Protein AF-A0A239AS43-F1 (afdb_monomer_lite)

Structure (mmCIF, N/CA/C/O backbone):
data_AF-A0A239AS43-F1
#
_entry.id   AF-A0A239AS43-F1
#
loop_
_atom_site.group_PDB
_atom_site.id
_atom_site.type_symbol
_atom_site.label_atom_id
_atom_site.label_alt_id
_atom_site.label_comp_id
_atom_site.label_asym_id
_atom_site.label_entity_id
_atom_site.label_seq_id
_atom_site.pdbx_PDB_ins_code
_atom_site.Cartn_x
_atom_site.Cartn_y
_atom_site.Cartn_z
_atom_site.occupancy
_atom_site.B_iso_or_equiv
_atom_site.auth_seq_id
_atom_site.auth_comp_id
_atom_site.auth_asym_id
_atom_site.auth_atom_id
_atom_site.pdbx_PDB_model_num
ATOM 1 N N . MET A 1 1 ? 9.866 -15.768 -8.446 1.00 65.00 1 MET A N 1
ATOM 2 C CA . MET A 1 1 ? 10.040 -14.327 -8.728 1.00 65.00 1 MET A CA 1
ATOM 3 C C . MET A 1 1 ? 9.393 -13.555 -7.589 1.00 65.00 1 MET A C 1
ATOM 5 O O . MET A 1 1 ? 8.228 -13.804 -7.320 1.00 65.00 1 MET A O 1
ATOM 9 N N . THR A 1 2 ? 10.138 -12.696 -6.895 1.00 91.19 2 THR A N 1
ATOM 10 C CA . THR A 1 2 ? 9.657 -11.920 -5.737 1.00 91.19 2 THR A CA 1
ATOM 11 C C . THR A 1 2 ? 9.428 -10.469 -6.157 1.00 91.19 2 THR A C 1
ATOM 13 O O . THR A 1 2 ? 10.336 -9.645 -6.075 1.00 91.19 2 THR A O 1
ATOM 16 N N . VAL A 1 3 ? 8.238 -10.166 -6.681 1.00 94.50 3 VAL A N 1
ATOM 17 C CA . VAL A 1 3 ? 7.862 -8.823 -7.158 1.00 94.50 3 VAL A CA 1
ATOM 18 C C . VAL A 1 3 ? 6.451 -8.476 -6.695 1.00 94.50 3 VAL A C 1
ATOM 20 O O . VAL A 1 3 ? 5.580 -9.339 -6.684 1.00 94.50 3 VAL A O 1
ATOM 23 N N . SER A 1 4 ? 6.220 -7.214 -6.329 1.00 94.88 4 SER A N 1
ATOM 24 C CA . SER A 1 4 ? 4.885 -6.735 -5.925 1.00 94.88 4 SER A CA 1
ATOM 25 C C . SER A 1 4 ? 4.017 -6.297 -7.104 1.00 94.88 4 SER A C 1
ATOM 27 O O . SER A 1 4 ? 2.796 -6.307 -7.006 1.00 94.88 4 SER A O 1
ATOM 29 N N . ARG 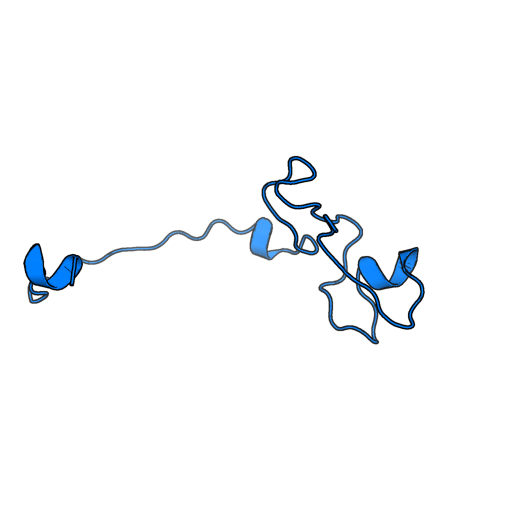A 1 5 ? 4.637 -5.921 -8.228 1.00 94.19 5 ARG A N 1
ATOM 30 C CA . ARG A 1 5 ? 3.944 -5.482 -9.440 1.00 94.19 5 ARG A CA 1
ATOM 31 C C . ARG A 1 5 ? 4.670 -5.968 -10.680 1.00 94.19 5 ARG A C 1
ATOM 33 O O . ARG A 1 5 ? 5.893 -5.883 -10.770 1.00 94.19 5 ARG A O 1
ATOM 40 N N . LEU A 1 6 ? 3.882 -6.452 -11.630 1.00 94.69 6 LEU A N 1
ATOM 41 C CA . LEU A 1 6 ? 4.324 -6.847 -12.955 1.00 94.69 6 LEU A CA 1
ATOM 42 C C . LEU A 1 6 ? 3.644 -5.929 -13.967 1.00 94.69 6 LEU A C 1
ATOM 44 O O . LEU A 1 6 ? 2.421 -5.876 -14.049 1.00 94.69 6 LEU A O 1
ATOM 48 N N . VAL A 1 7 ? 4.456 -5.206 -14.724 1.00 95.56 7 VAL A N 1
ATOM 49 C CA 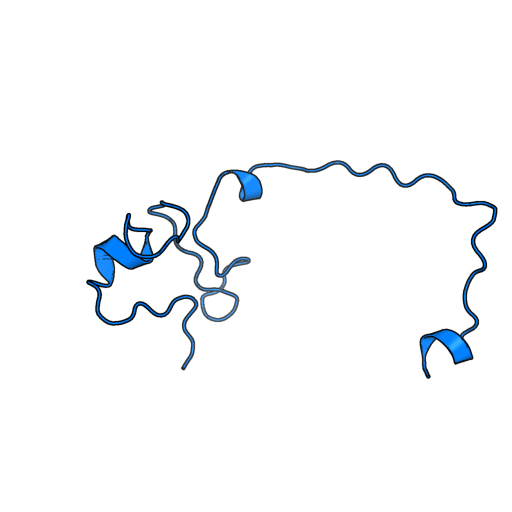. VAL A 1 7 ? 4.009 -4.345 -15.815 1.00 95.56 7 VAL A CA 1
ATOM 50 C C . VAL A 1 7 ? 4.264 -5.094 -17.118 1.00 95.56 7 VAL A C 1
ATOM 52 O O . VAL A 1 7 ? 5.396 -5.499 -17.379 1.00 95.56 7 VAL A O 1
ATOM 55 N N . VAL A 1 8 ? 3.228 -5.284 -17.932 1.00 95.69 8 VAL A N 1
ATOM 56 C CA . VAL A 1 8 ? 3.309 -6.049 -19.185 1.00 95.69 8 VAL A CA 1
ATOM 57 C C . VAL A 1 8 ? 3.157 -5.103 -20.370 1.00 95.69 8 VAL A C 1
ATOM 59 O O . VAL A 1 8 ? 2.212 -4.321 -20.416 1.00 95.69 8 VAL A O 1
ATOM 62 N N . ASN A 1 9 ? 4.079 -5.185 -21.336 1.00 95.81 9 ASN A N 1
ATOM 63 C CA . ASN A 1 9 ? 4.065 -4.393 -22.576 1.00 95.81 9 ASN A CA 1
ATOM 64 C C . ASN A 1 9 ? 3.976 -2.867 -22.359 1.00 95.81 9 ASN A C 1
ATOM 66 O O . ASN A 1 9 ? 3.408 -2.148 -23.178 1.00 95.81 9 ASN A O 1
ATOM 70 N N . GLN A 1 10 ? 4.533 -2.366 -21.253 1.00 95.88 10 GLN A N 1
ATOM 71 C CA . GLN A 1 10 ? 4.506 -0.953 -20.866 1.00 95.88 10 GLN A CA 1
ATOM 72 C C . GLN A 1 10 ? 5.827 -0.547 -20.187 1.00 95.88 10 GLN A C 1
ATOM 74 O O . GLN A 1 10 ? 6.501 -1.397 -19.596 1.00 95.88 10 GLN A O 1
ATOM 79 N N . PRO A 1 11 ? 6.221 0.740 -20.242 1.00 93.62 11 PRO A N 1
ATOM 80 C CA . PRO A 1 11 ? 7.440 1.221 -19.594 1.00 93.62 11 PRO A CA 1
ATOM 81 C C . PRO A 1 11 ? 7.327 1.119 -18.069 1.00 93.62 11 PRO A C 1
ATOM 83 O O . PRO A 1 11 ? 6.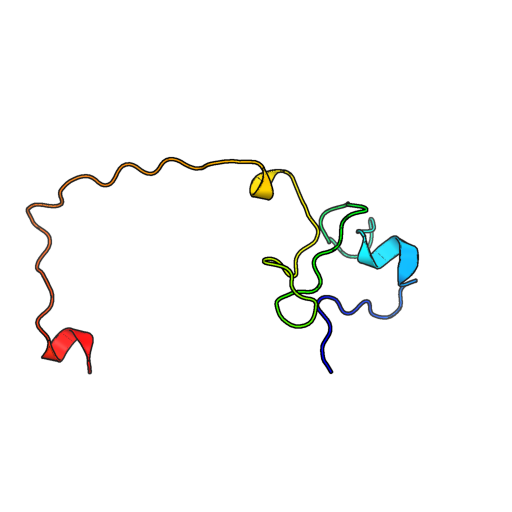450 1.735 -17.465 1.00 93.62 11 PRO A O 1
ATOM 86 N N . SER A 1 12 ? 8.219 0.364 -17.429 1.00 90.81 12 SER A N 1
ATOM 87 C CA . SER A 1 12 ? 8.115 0.042 -15.998 1.00 90.81 12 SER A CA 1
ATOM 88 C C . SER A 1 12 ? 8.205 1.265 -15.082 1.00 90.81 12 SER A C 1
ATOM 90 O O . SER A 1 12 ? 7.416 1.373 -14.149 1.00 90.81 12 SER A O 1
ATOM 92 N N . SER A 1 13 ? 9.117 2.202 -15.352 1.00 88.56 13 SER A N 1
ATOM 93 C CA . SER A 1 13 ? 9.416 3.329 -14.456 1.00 88.56 13 SER A CA 1
ATOM 94 C C . SER A 1 13 ? 8.211 4.231 -14.189 1.00 88.56 13 SER A C 1
ATOM 96 O O . SER A 1 13 ? 7.936 4.569 -13.042 1.00 88.56 13 SER A O 1
ATOM 98 N N . THR A 1 14 ? 7.477 4.605 -15.235 1.00 88.50 14 THR A N 1
ATOM 99 C CA . THR A 1 14 ? 6.316 5.495 -15.126 1.00 88.50 14 THR A CA 1
ATOM 100 C C . THR A 1 14 ? 5.031 4.724 -14.870 1.00 88.50 14 THR A C 1
ATOM 102 O O . THR A 1 14 ? 4.195 5.166 -14.091 1.00 88.50 14 THR A O 1
ATOM 105 N N . SER A 1 15 ? 4.864 3.553 -15.486 1.00 94.31 15 SER A N 1
ATOM 106 C CA . SER A 1 15 ? 3.592 2.838 -15.415 1.00 94.31 15 SER A CA 1
ATOM 107 C C . SER A 1 15 ? 3.437 1.973 -14.161 1.00 94.31 15 SER A C 1
ATOM 109 O O . SER A 1 15 ? 2.302 1.746 -13.749 1.00 94.31 15 SER A O 1
ATOM 111 N N . ALA A 1 16 ? 4.518 1.560 -13.483 1.00 95.31 16 ALA A N 1
ATOM 112 C CA . ALA A 1 16 ? 4.423 0.858 -12.194 1.00 95.31 16 ALA A CA 1
ATOM 113 C C . ALA A 1 16 ? 3.923 1.766 -11.056 1.00 95.31 16 ALA A C 1
ATOM 115 O O . ALA A 1 16 ? 3.296 1.283 -10.111 1.00 95.31 16 ALA A O 1
ATOM 116 N N . GLY A 1 17 ? 4.170 3.077 -11.164 1.00 94.12 17 GLY A N 1
ATOM 117 C CA . GLY A 1 17 ? 3.589 4.103 -10.294 1.00 94.12 17 GLY A CA 1
ATOM 118 C C . GLY A 1 17 ? 2.129 4.428 -10.612 1.00 94.12 17 GLY A C 1
ATOM 119 O O . GLY A 1 17 ? 1.504 5.183 -9.883 1.00 94.12 17 GLY A O 1
ATOM 120 N N . GLY A 1 18 ? 1.565 3.829 -11.660 1.00 92.25 18 GLY A N 1
ATOM 121 C CA . GLY A 1 18 ? 0.230 4.120 -12.167 1.00 92.25 18 GLY A CA 1
ATOM 122 C C . GLY A 1 18 ? 0.279 4.920 -13.457 1.00 92.25 18 GLY A C 1
ATOM 123 O O . GLY A 1 18 ? 0.915 5.966 -13.548 1.00 92.25 18 GLY A O 1
ATOM 124 N N . SER A 1 19 ? -0.408 4.406 -14.476 1.00 91.19 19 SER A N 1
ATOM 125 C CA . SER A 1 19 ? -0.626 5.105 -15.740 1.00 91.19 19 SER A CA 1
ATOM 126 C C . SER A 1 19 ? -2.099 5.096 -16.124 1.00 91.19 19 SER A C 1
ATOM 128 O O . SER A 1 19 ? -2.877 4.257 -15.666 1.00 91.19 19 SER A O 1
ATOM 130 N N . LEU A 1 20 ? -2.451 5.968 -17.069 1.00 89.38 20 LEU A N 1
ATOM 131 C CA . LEU A 1 20 ? -3.779 6.009 -17.688 1.00 89.38 20 LEU A CA 1
ATOM 132 C C . LEU A 1 20 ? -4.164 4.696 -18.398 1.00 89.38 20 LEU A C 1
ATOM 134 O O . LEU A 1 20 ? -5.324 4.514 -18.750 1.00 89.38 20 LEU A O 1
ATOM 138 N N . TYR A 1 21 ? -3.210 3.784 -18.599 1.00 90.69 21 TYR A N 1
ATOM 139 C CA . TYR A 1 21 ? -3.383 2.563 -19.378 1.00 90.69 21 TYR A CA 1
ATOM 140 C C . TYR A 1 21 ? -3.353 1.270 -18.547 1.00 90.69 21 TYR A C 1
ATOM 142 O O . TYR A 1 21 ? -3.472 0.200 -19.134 1.00 90.69 21 TYR A O 1
ATOM 150 N N . ASN A 1 22 ? -3.139 1.314 -17.223 1.00 91.38 22 ASN A N 1
ATOM 151 C CA . ASN A 1 22 ? -3.032 0.087 -16.408 1.00 91.38 22 ASN A CA 1
ATOM 152 C C . ASN A 1 22 ? -3.753 0.104 -15.055 1.00 91.38 22 ASN A C 1
ATOM 154 O O . ASN A 1 22 ? -3.710 -0.893 -14.340 1.00 91.38 22 ASN A O 1
ATOM 158 N N . GLY A 1 23 ? -4.447 1.191 -14.715 1.00 91.31 23 GLY A N 1
ATOM 159 C CA . GLY A 1 23 ? -5.393 1.211 -13.598 1.00 91.31 23 GLY A CA 1
ATOM 160 C C . GLY A 1 23 ? -4.784 1.084 -12.198 1.00 91.31 23 GLY A C 1
ATOM 161 O O . GLY A 1 23 ? -5.541 1.028 -11.231 1.00 91.31 23 GLY A O 1
ATOM 162 N N . PHE A 1 24 ? -3.453 1.062 -12.043 1.00 95.56 24 PHE A N 1
ATOM 163 C CA . PHE A 1 24 ? -2.858 1.159 -10.710 1.00 95.56 24 PHE A CA 1
ATOM 164 C C . PHE A 1 24 ? -3.138 2.536 -10.103 1.00 95.56 24 PHE A C 1
ATOM 166 O O . PHE A 1 24 ? -3.155 3.547 -10.811 1.00 95.56 24 PHE A O 1
ATOM 173 N N . ALA A 1 25 ? -3.306 2.581 -8.779 1.00 95.62 25 ALA A N 1
ATOM 174 C CA . ALA A 1 25 ? -3.449 3.844 -8.065 1.00 95.62 25 ALA A CA 1
ATOM 175 C C . ALA A 1 25 ? -2.212 4.733 -8.323 1.00 95.62 25 ALA A C 1
ATOM 177 O O . ALA A 1 25 ? -1.091 4.266 -8.110 1.00 95.62 25 ALA A O 1
ATOM 178 N N . PRO A 1 26 ? -2.378 5.980 -8.798 1.00 95.00 26 PRO A N 1
ATOM 179 C CA . PRO A 1 26 ? -1.252 6.836 -9.148 1.00 95.00 26 PRO A CA 1
ATOM 180 C C . PRO A 1 26 ? -0.479 7.261 -7.894 1.00 95.00 26 PRO A C 1
ATOM 182 O O . PRO A 1 26 ? -1.053 7.831 -6.968 1.00 95.00 26 PRO A O 1
ATOM 185 N N . THR A 1 27 ? 0.824 6.987 -7.861 1.00 94.69 27 THR A N 1
ATOM 186 C CA . THR A 1 27 ? 1.712 7.307 -6.740 1.00 94.69 27 THR A CA 1
ATOM 187 C C . THR A 1 27 ? 3.187 7.225 -7.140 1.00 94.69 27 THR A C 1
ATOM 189 O O . THR A 1 27 ? 3.564 6.519 -8.076 1.00 94.69 27 THR A O 1
ATOM 192 N N . THR A 1 28 ? 4.051 7.896 -6.381 1.00 95.06 28 THR A N 1
ATOM 193 C CA . THR A 1 28 ? 5.514 7.728 -6.453 1.00 95.06 28 THR A CA 1
ATOM 194 C C . THR A 1 28 ? 6.065 6.876 -5.306 1.00 95.06 28 THR A C 1
ATOM 196 O O . THR A 1 28 ? 7.268 6.632 -5.242 1.00 95.06 28 THR A O 1
ATOM 199 N N . THR A 1 29 ? 5.202 6.383 -4.411 1.00 96.06 29 THR A N 1
ATOM 200 C CA . THR A 1 29 ? 5.574 5.527 -3.277 1.00 96.06 29 THR A CA 1
ATOM 201 C C . THR A 1 29 ? 5.035 4.112 -3.484 1.00 96.06 29 THR A C 1
ATOM 203 O O . THR A 1 29 ? 3.827 3.874 -3.465 1.00 96.06 29 THR A O 1
ATOM 206 N N . LEU A 1 30 ? 5.944 3.159 -3.701 1.00 96.94 30 LEU A N 1
ATOM 207 C CA . LEU A 1 30 ? 5.624 1.796 -4.124 1.00 96.94 30 LEU A CA 1
ATOM 208 C C . LEU A 1 30 ? 5.962 0.796 -3.016 1.00 96.94 30 LEU A C 1
ATOM 210 O O . LEU A 1 30 ? 7.126 0.665 -2.651 1.00 96.94 30 LEU A O 1
ATOM 214 N N . GLY A 1 31 ? 4.964 0.056 -2.528 1.00 96.75 31 GLY A N 1
ATOM 215 C CA . GLY A 1 31 ? 5.191 -1.036 -1.584 1.00 96.75 31 GLY A CA 1
ATOM 216 C C . GLY A 1 31 ? 5.865 -2.237 -2.248 1.00 96.75 31 GLY A C 1
ATOM 217 O O . GLY A 1 31 ? 5.457 -2.662 -3.329 1.00 96.75 31 GLY A O 1
ATOM 218 N N . CYS A 1 32 ? 6.881 -2.804 -1.604 1.00 96.69 32 CYS A N 1
ATOM 219 C CA . CYS A 1 32 ? 7.607 -3.984 -2.080 1.00 96.69 32 CYS A CA 1
ATOM 220 C C . CYS A 1 32 ? 7.165 -5.292 -1.396 1.00 96.69 32 CYS A C 1
ATOM 222 O O . CYS A 1 32 ? 7.760 -6.344 -1.647 1.00 96.69 32 CYS A O 1
ATOM 224 N N . GLY A 1 33 ? 6.120 -5.244 -0.562 1.00 96.12 33 GLY A N 1
ATOM 225 C CA . GLY A 1 33 ? 5.631 -6.382 0.212 1.00 96.12 33 GLY A CA 1
ATOM 226 C C . GLY A 1 33 ? 6.633 -6.853 1.270 1.00 96.12 33 GLY A C 1
ATOM 227 O O . GLY A 1 33 ? 7.674 -6.231 1.500 1.00 96.12 33 GLY A O 1
ATOM 228 N N . THR A 1 34 ? 6.342 -7.989 1.901 1.00 96.12 34 THR A N 1
ATOM 229 C CA . THR A 1 34 ? 7.192 -8.560 2.961 1.00 96.12 34 THR A CA 1
ATOM 230 C C . THR A 1 34 ? 8.590 -8.928 2.460 1.00 96.12 34 THR A C 1
ATOM 232 O O . THR A 1 34 ? 9.555 -8.814 3.210 1.00 96.12 34 THR A O 1
ATOM 235 N N . TRP A 1 35 ? 8.735 -9.261 1.172 1.00 95.62 35 TRP A N 1
ATOM 236 C CA . TRP A 1 35 ? 10.038 -9.488 0.535 1.00 95.62 35 TRP A CA 1
ATOM 237 C C . TRP A 1 35 ? 10.949 -8.253 0.543 1.00 95.62 35 TRP A C 1
ATOM 239 O O . TRP A 1 35 ? 12.166 -8.403 0.555 1.00 95.62 35 TRP A O 1
ATOM 249 N N . GLY A 1 36 ? 10.374 -7.046 0.540 1.00 95.25 36 GLY A N 1
ATOM 250 C CA . GLY A 1 36 ? 11.095 -5.773 0.618 1.00 95.25 36 GLY A CA 1
ATOM 251 C C . GLY A 1 36 ? 10.976 -5.077 1.973 1.00 95.25 36 GLY A C 1
ATOM 252 O O . GLY A 1 36 ? 11.190 -3.870 2.045 1.00 95.25 36 GLY A O 1
ATOM 253 N N . ASN A 1 37 ? 10.604 -5.807 3.031 1.00 96.19 37 ASN A N 1
ATOM 254 C CA . ASN A 1 37 ? 10.413 -5.272 4.380 1.00 96.19 37 ASN A CA 1
ATOM 255 C C . ASN A 1 37 ? 9.385 -4.118 4.443 1.00 96.19 37 ASN A C 1
ATOM 257 O O . ASN A 1 37 ? 9.597 -3.101 5.105 1.00 96.19 37 ASN A O 1
ATOM 261 N N . ASN A 1 38 ? 8.275 -4.239 3.706 1.00 97.06 38 ASN A N 1
ATOM 262 C CA . ASN A 1 38 ? 7.152 -3.298 3.749 1.00 97.06 38 ASN A CA 1
ATOM 263 C C . ASN A 1 38 ? 5.868 -3.999 4.201 1.00 97.06 38 ASN A C 1
ATOM 265 O O . ASN A 1 38 ? 5.633 -5.157 3.859 1.00 97.06 38 ASN A O 1
ATOM 269 N N . SER A 1 39 ? 4.994 -3.265 4.894 1.00 96.75 39 SER A N 1
ATOM 270 C CA . SER A 1 39 ? 3.680 -3.769 5.322 1.00 96.75 39 SER A CA 1
ATOM 271 C C . SER A 1 39 ? 2.650 -3.857 4.188 1.00 96.75 39 SER A C 1
ATOM 273 O O . SER A 1 39 ? 1.581 -4.419 4.392 1.00 96.75 39 SER A O 1
ATOM 275 N N . ILE A 1 40 ? 2.957 -3.305 3.006 1.00 97.25 40 ILE A N 1
ATOM 276 C CA . ILE A 1 40 ? 2.083 -3.297 1.824 1.00 97.25 40 ILE A CA 1
ATOM 277 C C . ILE A 1 40 ? 2.865 -3.651 0.549 1.00 97.25 40 ILE A C 1
ATOM 279 O O . ILE A 1 40 ? 4.057 -3.355 0.435 1.00 97.25 40 ILE A O 1
ATOM 283 N N . SER A 1 41 ? 2.187 -4.253 -0.429 1.00 96.81 41 SER A N 1
ATOM 284 C CA . SER A 1 41 ? 2.672 -4.478 -1.810 1.00 96.81 41 SER A CA 1
ATOM 285 C C . SER A 1 41 ? 2.045 -3.510 -2.831 1.00 96.81 41 SER A C 1
ATOM 287 O O . SER A 1 41 ? 2.452 -3.432 -3.996 1.00 96.81 41 SER A O 1
ATOM 289 N N . GLU A 1 42 ? 1.050 -2.746 -2.388 1.00 96.62 42 GLU A N 1
ATOM 290 C CA . GLU A 1 42 ? 0.233 -1.858 -3.206 1.00 96.62 42 GLU A CA 1
ATOM 291 C C . GLU A 1 42 ? 0.966 -0.568 -3.611 1.00 96.62 42 GLU A C 1
ATOM 293 O O . GLU A 1 42 ? 2.036 -0.218 -3.097 1.00 96.62 42 GLU A O 1
ATOM 298 N N . ASN A 1 43 ? 0.353 0.165 -4.541 1.00 97.12 43 ASN A N 1
ATOM 299 C CA . ASN A 1 43 ? 0.651 1.577 -4.746 1.00 97.12 43 ASN A CA 1
ATOM 300 C C . ASN A 1 43 ? 0.051 2.367 -3.576 1.00 97.12 43 ASN A C 1
ATOM 302 O O . ASN A 1 43 ? -1.161 2.329 -3.358 1.00 97.12 43 ASN A O 1
ATOM 306 N N . PHE A 1 44 ? 0.892 3.081 -2.824 1.00 97.19 44 PHE A N 1
ATOM 307 C CA . PHE A 1 44 ? 0.442 3.851 -1.670 1.00 97.19 44 PHE A CA 1
ATOM 308 C C . PHE A 1 44 ? -0.572 4.923 -2.091 1.00 97.19 44 PHE A C 1
ATOM 310 O O . PHE A 1 44 ? -0.284 5.779 -2.927 1.00 97.19 44 PHE A O 1
ATOM 317 N N . THR A 1 45 ? -1.753 4.870 -1.484 1.00 97.31 45 THR A N 1
ATOM 318 C CA . THR A 1 45 ? -2.886 5.782 -1.711 1.00 97.31 45 THR A CA 1
ATOM 319 C C . THR A 1 45 ? -3.483 6.268 -0.385 1.00 97.31 45 THR A C 1
ATOM 321 O O . THR A 1 45 ? -3.120 5.772 0.682 1.00 97.31 45 THR A O 1
ATOM 324 N N . TYR A 1 46 ? -4.433 7.204 -0.442 1.00 96.38 46 TYR A N 1
ATOM 325 C CA . TYR A 1 46 ? -5.039 7.862 0.719 1.00 96.38 46 TYR A CA 1
ATOM 326 C C . TYR A 1 46 ? -5.677 6.900 1.733 1.00 96.38 46 TYR A C 1
ATOM 328 O O . TYR A 1 46 ? -5.706 7.214 2.919 1.00 96.38 46 TYR A O 1
ATOM 336 N N . THR A 1 47 ? -6.144 5.722 1.308 1.00 96.31 47 THR A N 1
ATOM 337 C CA . THR A 1 47 ? -6.749 4.720 2.204 1.00 96.31 47 THR A CA 1
ATOM 338 C C . THR A 1 47 ? -5.773 4.225 3.269 1.00 96.31 47 THR A C 1
ATOM 340 O O . THR A 1 47 ? -6.188 3.937 4.385 1.00 96.31 47 THR A O 1
ATOM 343 N N . HIS A 1 48 ? -4.472 4.213 2.967 1.00 97.25 48 HIS A N 1
ATOM 344 C CA . HIS A 1 48 ? -3.415 3.850 3.912 1.00 97.25 48 HIS A CA 1
ATOM 345 C C . HIS A 1 48 ? -3.180 4.917 4.991 1.00 97.25 48 HIS A C 1
ATOM 347 O O . HIS A 1 48 ? -2.514 4.646 5.985 1.00 97.25 48 HIS A O 1
ATOM 353 N N . MET A 1 49 ? -3.700 6.133 4.796 1.00 97.19 49 MET A N 1
ATOM 354 C CA . MET A 1 49 ? -3.618 7.237 5.758 1.00 97.19 49 MET A CA 1
ATOM 355 C C . MET A 1 49 ? -4.912 7.411 6.563 1.00 97.19 49 MET A C 1
ATOM 357 O O . MET A 1 49 ? -4.999 8.310 7.398 1.00 97.19 49 MET A O 1
ATOM 361 N N . LEU A 1 50 ? -5.927 6.579 6.313 1.00 97.62 50 LEU A N 1
ATOM 362 C CA . LEU A 1 50 ? -7.198 6.637 7.020 1.00 97.62 50 LEU A CA 1
ATOM 363 C C . LEU A 1 50 ? -7.238 5.597 8.135 1.00 97.62 50 LEU A C 1
ATOM 365 O O . LEU A 1 50 ? -7.225 4.391 7.893 1.00 97.62 50 LEU A O 1
ATOM 369 N N . ASN A 1 51 ? -7.387 6.075 9.367 1.00 97.69 51 ASN A N 1
ATOM 370 C CA . ASN A 1 51 ? -7.771 5.218 10.479 1.00 97.69 51 ASN A CA 1
ATOM 371 C C . ASN A 1 51 ? -9.285 4.977 10.425 1.00 97.69 51 ASN A C 1
ATOM 373 O O . ASN A 1 51 ? -10.067 5.925 10.368 1.00 97.69 51 ASN A O 1
ATOM 377 N N . ILE A 1 52 ? -9.699 3.709 10.461 1.00 97.00 52 ILE A N 1
ATOM 378 C CA . ILE A 1 52 ? -11.114 3.318 10.457 1.00 97.00 52 ILE A CA 1
ATOM 379 C C . ILE A 1 52 ? -11.481 2.775 11.836 1.00 97.00 52 ILE A C 1
ATOM 381 O O . ILE A 1 52 ? -11.125 1.646 12.181 1.00 97.00 52 ILE A O 1
ATOM 385 N N . SER A 1 53 ? -12.242 3.556 12.597 1.00 97.12 53 SER A N 1
ATOM 386 C CA . SER A 1 53 ? -12.877 3.090 13.831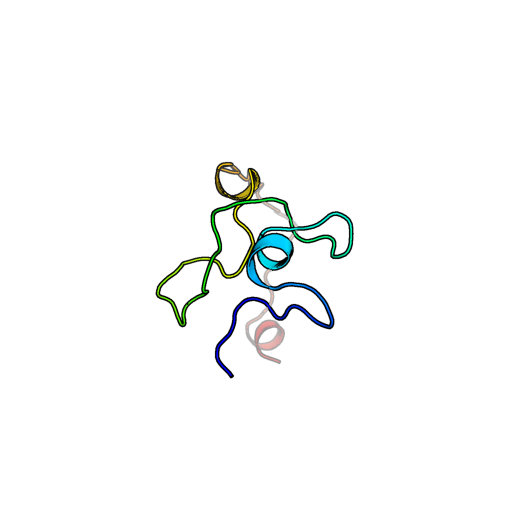 1.00 97.12 53 SER A CA 1
ATOM 387 C C . SER A 1 53 ? -14.101 2.243 13.488 1.00 97.12 53 SER A C 1
ATOM 389 O O . SER A 1 53 ? -14.997 2.700 12.780 1.00 97.12 53 SER A O 1
ATOM 391 N N . ARG A 1 54 ? -14.152 1.004 13.984 1.00 96.75 54 ARG A N 1
ATOM 392 C CA . ARG A 1 54 ? -15.293 0.096 13.802 1.00 96.75 54 ARG A CA 1
ATOM 393 C C . ARG A 1 54 ? -15.994 -0.106 15.137 1.00 96.75 54 ARG A C 1
ATOM 395 O O . ARG A 1 54 ? -15.337 -0.389 16.133 1.00 96.75 54 ARG A O 1
ATOM 402 N N . ILE A 1 55 ? -17.316 0.029 15.144 1.00 96.31 55 ILE A N 1
ATOM 403 C CA . ILE A 1 55 ? -18.151 -0.224 16.320 1.00 96.31 55 ILE A CA 1
ATOM 404 C C . ILE A 1 55 ? -18.737 -1.626 16.169 1.00 96.31 55 ILE A C 1
ATOM 406 O O . ILE A 1 55 ? -19.490 -1.885 15.232 1.00 96.31 55 ILE A O 1
ATOM 410 N N . GLY A 1 56 ? -18.361 -2.530 17.070 1.00 94.69 56 GLY A N 1
ATOM 411 C CA . GLY A 1 56 ? -18.958 -3.857 17.172 1.00 94.69 56 GLY A CA 1
ATOM 412 C C . GLY A 1 56 ? -20.084 -3.833 18.194 1.00 94.69 56 GLY A C 1
ATOM 413 O O . GLY A 1 56 ? -19.820 -3.681 19.384 1.00 94.69 56 GLY A O 1
ATOM 414 N N . TYR A 1 57 ? -21.327 -3.959 17.738 1.00 94.00 57 TYR A N 1
ATOM 415 C CA . TYR A 1 57 ? -22.468 -4.130 18.634 1.00 94.00 57 TYR A CA 1
ATOM 416 C C . TYR A 1 57 ? -22.548 -5.575 19.126 1.00 94.00 57 TYR A C 1
ATOM 418 O O . TYR A 1 57 ? -22.223 -6.507 18.389 1.00 94.00 57 TYR A O 1
ATOM 426 N N . ASP A 1 58 ? -23.007 -5.746 20.363 1.00 90.69 58 ASP A N 1
ATOM 427 C CA . ASP A 1 58 ? -23.333 -7.062 20.904 1.00 90.69 58 ASP A CA 1
ATOM 428 C C . ASP A 1 58 ? -24.494 -7.685 20.112 1.00 90.69 58 ASP A C 1
ATOM 430 O O . ASP A 1 58 ? -25.554 -7.075 19.950 1.00 90.69 58 ASP A O 1
ATOM 434 N N . MET A 1 59 ? -24.279 -8.897 19.600 1.00 90.69 59 MET A N 1
ATOM 435 C CA . MET A 1 59 ? -25.267 -9.654 18.832 1.00 90.69 59 MET A CA 1
ATOM 436 C C . MET A 1 59 ? -25.838 -10.759 19.720 1.00 90.69 59 MET A C 1
ATOM 438 O O . MET A 1 59 ? -25.396 -11.903 19.653 1.00 90.69 59 MET A O 1
ATOM 442 N N . LYS A 1 60 ? -26.830 -10.406 20.543 1.00 87.88 60 LYS A N 1
ATOM 443 C CA . LYS A 1 60 ? -27.416 -11.289 21.570 1.00 87.88 60 LYS A CA 1
ATOM 444 C C . LYS A 1 60 ? -27.956 -12.614 21.037 1.00 87.88 60 LYS A C 1
ATOM 446 O O . LYS A 1 60 ? -27.899 -13.619 21.734 1.00 87.88 60 LYS A O 1
ATOM 451 N N . ASP A 1 61 ? -28.455 -12.609 19.806 1.00 90.25 61 ASP A N 1
ATOM 452 C CA . ASP A 1 61 ? -29.085 -13.778 19.187 1.00 90.25 61 ASP A CA 1
ATOM 453 C C . ASP A 1 61 ? -28.101 -14.614 18.354 1.00 90.25 61 ASP A C 1
ATOM 455 O O . ASP A 1 61 ? -28.494 -15.583 17.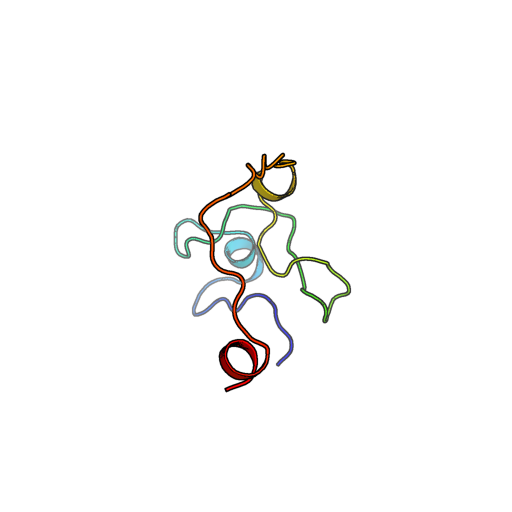701 1.00 90.25 61 ASP A O 1
ATOM 459 N N . LYS A 1 62 ? -26.812 -14.247 18.332 1.00 88.69 62 LYS A N 1
ATOM 460 C CA . LYS A 1 62 ? -25.815 -14.977 17.553 1.00 88.69 62 LYS A CA 1
ATOM 461 C C . LYS A 1 62 ? -25.389 -16.231 18.310 1.00 88.69 62 LYS A C 1
ATOM 463 O O . LYS A 1 62 ? -24.727 -16.148 19.341 1.00 88.69 62 LYS A O 1
ATOM 468 N N . GLN A 1 63 ? -25.734 -17.393 17.763 1.00 87.88 63 GLN A N 1
ATOM 469 C CA . GLN A 1 63 ? -25.237 -18.664 18.277 1.00 87.88 63 GLN A CA 1
ATOM 470 C C . GLN A 1 63 ? -23.726 -18.754 18.048 1.00 87.88 63 GLN A C 1
ATOM 472 O O . GLN A 1 63 ? -23.235 -18.496 16.945 1.00 87.88 63 GLN A O 1
ATOM 477 N N . VAL A 1 64 ? -22.994 -19.057 19.120 1.00 88.44 64 VAL A N 1
ATOM 478 C CA . VAL A 1 64 ? -21.561 -19.345 19.052 1.00 88.44 64 VAL A CA 1
ATOM 479 C C . VAL A 1 64 ? -21.418 -20.756 18.483 1.00 88.44 64 VAL A C 1
ATOM 481 O O . VAL A 1 64 ? -22.018 -21.666 19.058 1.00 88.44 64 VAL A O 1
ATOM 484 N N . PRO A 1 65 ? -20.683 -20.940 17.373 1.00 91.06 65 PRO A N 1
ATOM 485 C CA . PRO A 1 65 ? -20.440 -22.267 16.824 1.00 91.06 65 PRO A CA 1
ATOM 486 C C . PRO A 1 65 ? -19.740 -23.165 17.848 1.00 91.06 65 PRO A C 1
ATOM 488 O O . PRO A 1 65 ? -18.929 -22.688 18.646 1.00 91.06 65 PRO A O 1
ATOM 491 N N . THR A 1 66 ? -20.053 -24.452 17.811 1.00 92.50 66 THR A N 1
ATOM 492 C CA . THR A 1 66 ? -19.318 -25.502 18.527 1.00 92.50 66 THR A CA 1
ATOM 493 C C . THR A 1 66 ? -17.922 -25.695 17.928 1.00 92.50 66 THR A C 1
ATOM 495 O O . THR A 1 66 ? -17.669 -25.302 16.789 1.00 92.50 66 THR A O 1
ATOM 498 N N . ASP A 1 67 ? -16.999 -26.293 18.685 1.00 92.44 67 ASP A N 1
ATOM 499 C CA . ASP A 1 67 ? -15.635 -26.538 18.200 1.00 92.44 67 ASP A CA 1
ATOM 500 C C . ASP A 1 67 ? -15.647 -27.452 16.963 1.00 92.44 67 ASP A C 1
ATOM 502 O O . ASP A 1 67 ? -14.910 -27.206 16.011 1.00 92.44 67 ASP A O 1
ATOM 506 N N . GLU A 1 68 ? -16.531 -28.452 16.923 1.00 92.81 68 GLU A N 1
ATOM 507 C CA . GLU A 1 68 ? -16.721 -29.314 15.755 1.00 92.81 68 GLU A CA 1
ATOM 508 C C . GLU A 1 68 ? -17.156 -28.512 14.514 1.00 92.81 68 GLU A C 1
ATOM 510 O O . GLU A 1 68 ? -16.595 -28.696 13.441 1.00 92.81 68 GLU A O 1
ATOM 515 N N . GLU A 1 69 ? -18.080 -27.555 14.654 1.00 91.44 69 GLU A N 1
ATOM 516 C CA . GLU A 1 69 ? -18.528 -26.692 13.545 1.00 91.44 69 GLU A CA 1
ATOM 517 C C . GLU A 1 69 ? -17.455 -25.707 13.048 1.00 91.44 69 GLU A C 1
ATOM 519 O O . GLU A 1 69 ? -17.563 -25.196 11.934 1.00 91.44 69 GLU A O 1
ATOM 524 N N . ILE A 1 70 ? -16.450 -25.383 13.870 1.00 92.44 70 ILE A N 1
ATOM 525 C CA . ILE A 1 70 ? -15.357 -24.464 13.505 1.00 92.44 70 ILE A CA 1
ATOM 526 C C . ILE A 1 70 ? -14.253 -25.189 12.730 1.00 92.44 70 ILE A C 1
ATOM 528 O O . ILE A 1 70 ? -13.602 -24.572 11.882 1.00 92.44 70 ILE A O 1
ATOM 532 N N . TRP A 1 71 ? -13.998 -26.453 13.074 1.00 89.56 71 TRP A N 1
ATOM 533 C CA . TRP A 1 71 ? -12.811 -27.191 12.638 1.00 89.56 71 TRP A CA 1
ATOM 534 C C . TRP A 1 71 ? -13.084 -28.333 11.644 1.00 89.56 71 TRP A C 1
ATOM 536 O O . TRP A 1 71 ? -12.110 -28.935 11.182 1.00 89.56 71 TRP A O 1
ATOM 546 N N . GLU A 1 72 ? -14.344 -28.618 11.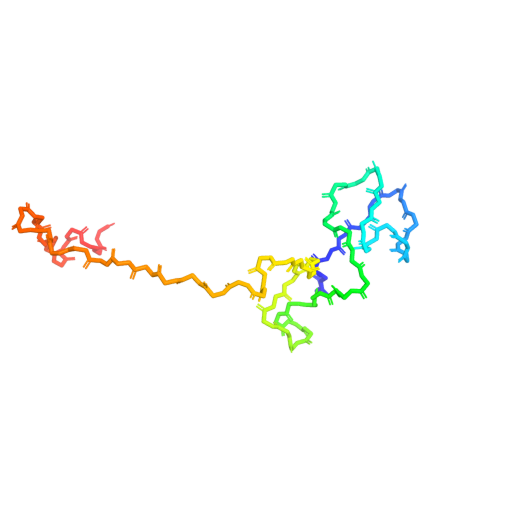295 1.00 69.62 72 GLU A N 1
ATOM 547 C CA . GLU A 1 72 ? -14.705 -29.385 10.082 1.00 69.62 72 GLU A CA 1
ATOM 548 C C . GLU A 1 72 ? -14.635 -28.537 8.799 1.00 69.62 72 GLU A C 1
ATOM 550 O O . GLU A 1 72 ? -14.148 -29.077 7.775 1.00 69.62 72 GLU A O 1
#

Foldseek 3Di:
DQFLDDDPPDDCQQPVCPDPPPPADHAPDADSPVVVPGPDRGNDDCVVVDDDDDDDDDDPPDDDDDPVRVPD

InterPro domains:
  IPR016162 Aldehyde dehydrogenase, N-terminal [G3DSA:3.40.605.10] (29-55)
  IPR016163 Aldehyde dehydrogenase, C-terminal [G3DSA:3.40.309.10] (1-16)

pLDDT: mean 93.35, std 5.25, range [65.0, 97.69]

Organism: NCBI:txid312168

Sequence (72 aa):
MTVSRLVVNQPSSTSAGGSLYNGFAPTTTLGCGTWGNNSISENFTYTHMLNISRIGYDMKDKQVPTDEEIWE

Secondary structure (DSSP, 8-state):
---S----SS-HHHHTT--TTT-PPP-S-B---GGGT-S--SBP-GGGG----------TT-PPPPHHHHH-

Radius of gyration: 19.76 Å; chains: 1; bounding box: 40×37×44 Å